Protein AF-A0A9W9PZ69-F1 (afdb_monomer_lite)

Secondary structure (DSSP, 8-state):
---TTTTTSS------------STT--SHHHHHHHHHTT-----PPPTTT--GGGT--SSTTS-----

Structure (mmCIF, N/CA/C/O backbone):
data_AF-A0A9W9PZ69-F1
#
_entry.id   AF-A0A9W9PZ69-F1
#
loop_
_atom_site.group_PDB
_atom_site.id
_atom_site.type_symbol
_atom_site.label_atom_id
_atom_site.label_alt_id
_atom_site.label_comp_id
_atom_site.label_asym_id
_atom_site.label_entity_id
_atom_site.label_seq_id
_atom_site.pdbx_PDB_ins_code
_atom_site.Cartn_x
_atom_site.Cartn_y
_atom_site.Cartn_z
_atom_site.occupancy
_atom_site.B_iso_or_equiv
_atom_site.auth_seq_id
_atom_site.auth_comp_id
_atom_site.auth_asym_id
_atom_site.auth_atom_id
_atom_site.pdbx_PDB_model_num
ATOM 1 N N . MET A 1 1 ? -6.412 -0.761 49.746 1.00 48.50 1 MET A N 1
ATOM 2 C CA . MET A 1 1 ? -6.271 -1.601 48.537 1.00 48.50 1 MET A CA 1
ATOM 3 C C . MET A 1 1 ? -7.388 -1.255 47.569 1.00 48.50 1 MET A C 1
ATOM 5 O O . MET A 1 1 ? -8.532 -1.235 47.996 1.00 48.50 1 MET A O 1
ATOM 9 N N . GLY A 1 2 ? -7.049 -0.951 46.317 1.00 53.72 2 GLY A N 1
ATOM 10 C CA . GLY A 1 2 ? -7.981 -0.543 45.261 1.00 53.72 2 GLY A CA 1
ATOM 11 C C . GLY A 1 2 ? -7.264 0.403 44.305 1.00 53.72 2 GLY A C 1
ATOM 12 O O . GLY A 1 2 ? -7.450 1.612 44.377 1.00 53.72 2 GLY A O 1
ATOM 13 N N . SER A 1 3 ? -6.335 -0.146 43.520 1.00 54.81 3 SER A N 1
ATOM 14 C CA . SER A 1 3 ? -5.530 0.608 42.561 1.00 54.81 3 SER A CA 1
ATOM 15 C C . SER A 1 3 ? -6.433 1.098 41.429 1.00 54.81 3 SER A C 1
ATOM 17 O O . SER A 1 3 ? -6.966 0.307 40.659 1.00 54.81 3 SER A O 1
ATOM 19 N N . THR A 1 4 ? -6.586 2.411 41.302 1.00 60.97 4 THR A N 1
ATOM 20 C CA . THR A 1 4 ? -7.305 3.119 40.227 1.00 60.97 4 THR A CA 1
ATOM 21 C C . THR A 1 4 ? -6.760 2.857 38.810 1.00 60.97 4 THR A C 1
ATOM 23 O O . THR A 1 4 ? -7.283 3.410 37.846 1.00 60.97 4 THR A O 1
ATOM 26 N N . ASN A 1 5 ? -5.743 2.001 38.661 1.00 59.22 5 ASN A N 1
ATOM 27 C CA . ASN A 1 5 ? -5.077 1.693 37.395 1.00 59.22 5 ASN A CA 1
ATOM 28 C C . ASN A 1 5 ? -5.609 0.453 36.656 1.00 59.22 5 ASN A C 1
ATOM 30 O O . ASN A 1 5 ? -5.198 0.213 35.527 1.00 59.22 5 ASN A O 1
ATOM 34 N N . GLU A 1 6 ? -6.516 -0.337 37.235 1.00 61.22 6 GLU A N 1
ATOM 35 C CA . GLU A 1 6 ? -6.942 -1.605 36.611 1.00 61.22 6 GLU A CA 1
ATOM 36 C C . GLU A 1 6 ? -7.927 -1.419 35.444 1.00 61.22 6 GLU A C 1
ATOM 38 O O . GLU A 1 6 ? -8.000 -2.260 34.551 1.00 61.22 6 GLU A O 1
ATOM 43 N N . LYS A 1 7 ? -8.667 -0.304 35.415 1.00 59.69 7 LYS A N 1
ATOM 44 C CA . LYS A 1 7 ? -9.758 -0.095 34.449 1.00 59.69 7 LYS A CA 1
ATOM 45 C C . LYS A 1 7 ? -9.287 0.362 33.062 1.00 59.69 7 LYS A C 1
ATOM 47 O O . LYS A 1 7 ? -9.962 0.089 32.081 1.00 59.69 7 LYS A O 1
ATOM 52 N N . TRP A 1 8 ? -8.131 1.023 32.980 1.00 67.12 8 TRP A N 1
ATOM 53 C CA . TRP A 1 8 ? -7.616 1.615 31.736 1.00 67.12 8 TRP A CA 1
ATOM 54 C C . TRP A 1 8 ? -6.803 0.638 30.878 1.00 67.12 8 TRP A C 1
ATOM 56 O O . TRP A 1 8 ? -6.625 0.869 29.689 1.00 67.12 8 TRP A O 1
ATOM 66 N N . ILE A 1 9 ? -6.301 -0.456 31.462 1.00 75.94 9 ILE A N 1
ATOM 67 C CA . ILE A 1 9 ? -5.424 -1.417 30.766 1.00 75.94 9 ILE A CA 1
ATOM 68 C C . ILE A 1 9 ? -6.224 -2.375 29.861 1.00 75.94 9 ILE A C 1
ATOM 70 O O . ILE A 1 9 ? -5.664 -2.941 28.926 1.00 75.94 9 ILE A O 1
ATOM 74 N N . SER A 1 10 ? -7.525 -2.557 30.111 1.00 83.69 10 SER A N 1
ATOM 75 C CA . SER A 1 10 ? -8.379 -3.524 29.402 1.00 83.69 10 SER A CA 1
ATOM 76 C C . SER A 1 10 ? -9.433 -2.899 28.489 1.00 83.69 10 SER A C 1
ATOM 78 O O . SER A 1 10 ? -10.157 -3.637 27.821 1.00 83.69 10 SER A O 1
ATOM 80 N N . GLU A 1 11 ? -9.539 -1.571 28.446 1.00 88.69 11 GLU A N 1
ATOM 81 C CA . GLU A 1 11 ? -10.514 -0.902 27.589 1.00 88.69 11 GLU A CA 1
ATOM 82 C C . GLU A 1 11 ? -10.070 -0.985 26.116 1.00 88.69 11 GLU A C 1
ATOM 84 O O . GLU A 1 11 ? -8.987 -0.499 25.773 1.00 88.69 11 GLU A O 1
ATOM 89 N N . PRO A 1 12 ? -10.860 -1.610 25.222 1.00 91.00 12 PRO A N 1
ATOM 90 C CA . PRO A 1 12 ? -10.501 -1.702 2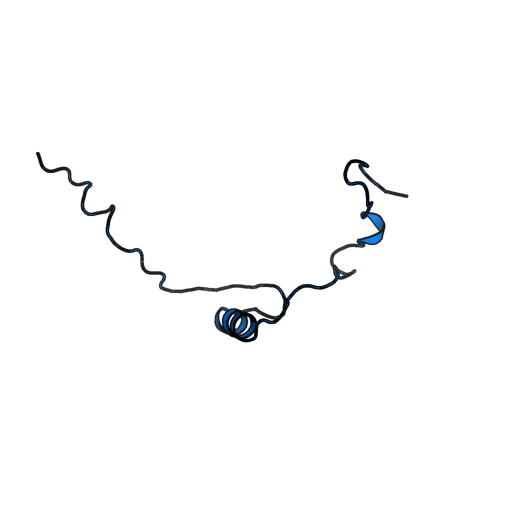3.814 1.00 91.00 12 PRO A CA 1
ATOM 91 C C . PRO A 1 12 ? -10.502 -0.323 23.155 1.00 91.00 12 PRO A C 1
ATOM 93 O O . PRO A 1 12 ? -11.470 0.429 23.256 1.00 91.00 12 PRO A O 1
ATOM 96 N N . ILE A 1 13 ? -9.441 -0.017 22.412 1.00 91.56 13 ILE A N 1
ATOM 97 C CA . ILE A 1 13 ? -9.359 1.218 21.634 1.00 91.56 13 ILE A CA 1
ATOM 98 C C . ILE A 1 13 ? -10.000 0.988 20.268 1.00 91.56 13 ILE A C 1
ATOM 100 O O . ILE A 1 13 ? -9.513 0.193 19.463 1.00 91.56 13 ILE A O 1
ATOM 104 N N . ALA A 1 14 ? -11.097 1.692 19.998 1.00 95.94 14 ALA A N 1
ATOM 105 C CA . ALA A 1 14 ? -11.767 1.627 18.708 1.00 95.94 14 ALA A CA 1
ATOM 106 C C . ALA A 1 14 ? -11.014 2.449 17.651 1.00 95.94 14 ALA A C 1
ATOM 108 O O . ALA A 1 14 ? -10.716 3.628 17.851 1.00 95.94 14 ALA A O 1
ATOM 109 N N . ILE A 1 15 ? -10.770 1.844 16.488 1.00 94.69 15 ILE A N 1
ATOM 110 C CA . ILE A 1 15 ? -10.326 2.563 15.292 1.00 94.69 15 ILE A CA 1
ATOM 111 C C . ILE A 1 15 ? -11.578 3.100 14.596 1.00 94.69 15 ILE A C 1
ATOM 113 O O . ILE A 1 15 ? -12.362 2.333 14.047 1.00 94.69 15 ILE A O 1
ATOM 117 N N . ILE A 1 16 ? -11.776 4.417 14.641 1.00 97.38 16 ILE A N 1
ATOM 118 C CA . ILE A 1 16 ? -12.986 5.074 14.113 1.00 97.38 16 ILE A CA 1
ATOM 119 C C . ILE A 1 16 ? -12.836 5.593 12.676 1.00 97.38 16 ILE A C 1
ATOM 121 O O . ILE A 1 16 ? -13.803 6.071 12.090 1.00 97.38 16 ILE A O 1
ATOM 125 N N . GLY A 1 17 ? -11.634 5.522 12.101 1.00 96.38 17 GLY A N 1
ATOM 126 C CA . GLY A 1 17 ? 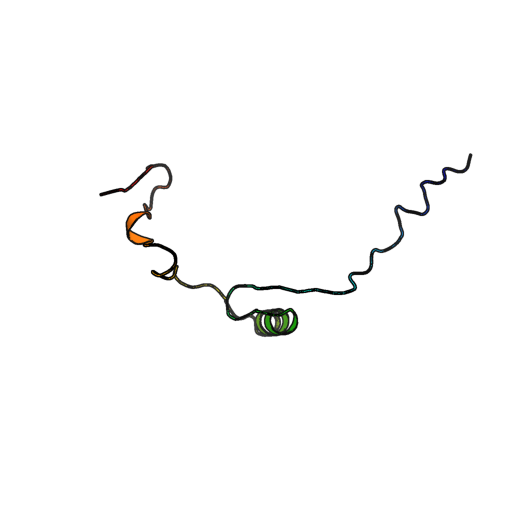-11.369 5.966 10.736 1.00 96.38 17 GLY A CA 1
ATOM 127 C C . GLY A 1 17 ? -9.950 5.645 10.276 1.00 96.38 17 GLY A C 1
ATOM 128 O O . GLY A 1 17 ? -9.050 5.447 11.092 1.00 96.38 17 GLY A O 1
ATOM 129 N N . LEU A 1 18 ? -9.764 5.598 8.956 1.00 96.50 18 LEU A N 1
ATOM 130 C CA . LEU A 1 18 ? -8.496 5.321 8.284 1.00 96.50 18 LEU A CA 1
ATOM 131 C C . LEU A 1 18 ? -8.411 6.152 6.997 1.00 96.50 18 LEU A C 1
ATOM 133 O O . LEU A 1 18 ? -9.410 6.361 6.316 1.00 96.50 18 LEU A O 1
ATOM 137 N N . SER A 1 19 ? -7.207 6.589 6.642 1.00 96.94 19 SER A N 1
ATOM 138 C CA . SER A 1 19 ? -6.875 7.105 5.313 1.00 96.94 19 SER A CA 1
ATOM 139 C C . SER A 1 19 ? -5.471 6.638 4.954 1.00 96.94 19 SER A C 1
ATOM 141 O O . SER A 1 19 ? -4.620 6.510 5.839 1.00 96.94 19 SER A O 1
ATOM 143 N N . CYS A 1 20 ? -5.224 6.341 3.680 1.00 96.12 20 CYS A N 1
ATOM 144 C CA . CYS A 1 20 ? -3.943 5.804 3.249 1.00 96.12 20 CYS A CA 1
ATOM 145 C C . CYS A 1 20 ? -3.627 6.079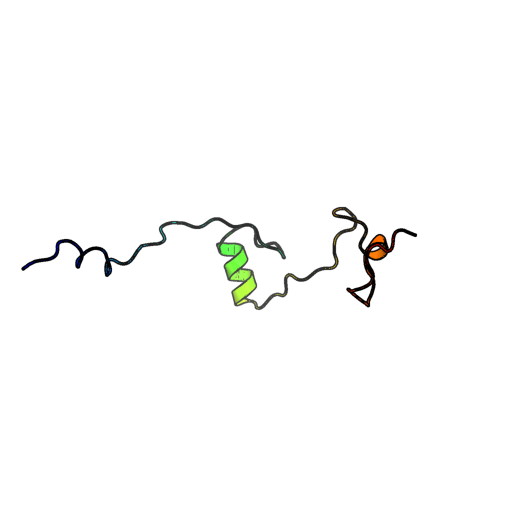 1.780 1.00 96.12 20 CYS A C 1
ATOM 147 O O . CYS A 1 20 ? -4.517 6.281 0.956 1.00 96.12 20 CYS A O 1
ATOM 149 N N . GLN A 1 21 ? -2.336 6.014 1.454 1.00 96.94 21 GLN A N 1
ATOM 150 C CA . GLN A 1 21 ? -1.840 6.028 0.086 1.00 96.94 21 GLN A CA 1
ATOM 151 C C . GLN A 1 21 ? -0.689 5.031 -0.041 1.00 96.94 21 GLN A C 1
ATOM 153 O O . GLN A 1 21 ? 0.403 5.252 0.479 1.00 96.94 21 GLN A O 1
ATOM 158 N N . PHE A 1 22 ? -0.964 3.922 -0.716 1.00 96.12 22 PHE A N 1
ATOM 159 C CA . PHE A 1 22 ? -0.031 2.830 -0.951 1.00 96.12 22 PHE A CA 1
ATOM 160 C C . PHE A 1 22 ? 0.326 2.716 -2.440 1.00 96.12 22 PHE A C 1
ATOM 162 O O . PHE A 1 22 ? -0.238 3.397 -3.301 1.00 96.12 22 PHE A O 1
ATOM 169 N N . ALA A 1 23 ? 1.316 1.870 -2.732 1.00 94.88 23 ALA A N 1
ATOM 170 C CA . ALA A 1 23 ? 1.683 1.515 -4.099 1.00 94.88 23 ALA A CA 1
ATOM 171 C C . ALA A 1 23 ? 0.542 0.766 -4.809 1.00 94.88 23 ALA A C 1
ATOM 173 O O . ALA A 1 23 ? -0.385 0.283 -4.166 1.00 94.88 23 ALA A O 1
ATOM 174 N N . GLY A 1 24 ? 0.634 0.658 -6.137 1.00 93.19 24 GLY A N 1
ATOM 175 C CA . GLY A 1 24 ? -0.324 -0.121 -6.922 1.00 93.19 24 GLY A CA 1
ATOM 176 C C . GLY A 1 24 ? -1.751 0.415 -6.833 1.00 93.19 24 GLY A C 1
ATOM 177 O O . GLY A 1 24 ? -2.644 -0.357 -6.551 1.00 93.19 24 GLY A O 1
ATOM 178 N N . ASP A 1 25 ? -1.944 1.726 -7.036 1.00 91.75 25 ASP A N 1
ATOM 179 C CA . ASP A 1 25 ? -3.246 2.426 -7.089 1.00 91.75 25 ASP A CA 1
ATOM 180 C C . ASP A 1 25 ? -4.092 2.494 -5.799 1.00 91.75 25 ASP A C 1
ATOM 182 O O . ASP A 1 25 ? -5.108 3.200 -5.781 1.00 91.75 25 ASP A O 1
ATOM 186 N N . ALA A 1 26 ? -3.624 1.892 -4.701 1.00 97.06 26 ALA A N 1
ATOM 187 C CA . ALA A 1 26 ? -4.273 1.861 -3.389 1.00 97.06 26 ALA A CA 1
ATOM 188 C C . ALA A 1 26 ? -4.262 3.225 -2.657 1.00 97.06 26 ALA A C 1
ATOM 190 O O . ALA A 1 26 ? -3.619 3.429 -1.626 1.00 97.06 26 ALA A O 1
ATOM 191 N N . SER A 1 27 ? -4.996 4.192 -3.210 1.00 97.50 27 SER A N 1
ATOM 192 C CA . SER A 1 27 ? -5.100 5.576 -2.732 1.00 97.50 27 SER A CA 1
ATOM 193 C C . SER A 1 27 ? -6.216 5.815 -1.705 1.00 97.50 27 SER A C 1
ATOM 195 O O . SER A 1 27 ? -6.529 6.969 -1.419 1.00 97.50 27 SER A O 1
ATOM 197 N N . SER A 1 28 ? -6.883 4.759 -1.241 1.00 97.94 28 SER A N 1
ATOM 198 C CA . SER A 1 28 ? -7.901 4.793 -0.187 1.00 97.94 28 SER A CA 1
ATOM 199 C C . SER A 1 28 ? -7.975 3.427 0.511 1.00 97.94 28 SER A C 1
ATOM 201 O O . SER A 1 28 ? -7.493 2.440 -0.059 1.00 97.94 28 SER A O 1
ATOM 203 N N . PRO A 1 29 ? -8.570 3.346 1.716 1.00 97.75 29 PRO A N 1
ATOM 204 C CA . PRO A 1 29 ? -8.799 2.077 2.407 1.00 97.75 29 PRO A CA 1
ATOM 205 C C . PRO A 1 29 ? -9.523 1.029 1.556 1.00 97.75 29 PRO A C 1
ATOM 207 O O . PRO A 1 29 ? -9.143 -0.137 1.568 1.00 97.75 29 PRO A O 1
ATOM 210 N N . GLU A 1 30 ? -10.524 1.449 0.781 1.00 97.62 30 GLU A N 1
ATOM 211 C CA . GLU A 1 30 ? -11.325 0.573 -0.081 1.00 97.62 30 GLU A CA 1
ATOM 212 C C . GLU A 1 30 ? -10.462 -0.019 -1.193 1.00 97.62 30 GLU A C 1
ATOM 214 O O . GLU A 1 30 ? -10.411 -1.232 -1.359 1.00 97.62 30 GLU A O 1
ATOM 219 N N . LYS A 1 31 ? -9.686 0.821 -1.890 1.00 97.69 31 LYS A N 1
ATOM 220 C CA . LYS A 1 31 ? -8.797 0.351 -2.961 1.00 97.69 31 LYS A CA 1
ATOM 221 C C . LYS A 1 31 ? -7.688 -0.561 -2.451 1.00 97.69 31 LYS A C 1
ATOM 223 O O . LYS A 1 31 ? -7.301 -1.504 -3.137 1.00 97.69 31 LYS A O 1
ATOM 228 N N . LEU A 1 32 ? -7.161 -0.275 -1.259 1.00 97.44 32 LEU A N 1
ATOM 229 C CA . LEU A 1 32 ? -6.213 -1.168 -0.602 1.00 97.44 32 LEU A CA 1
ATOM 230 C C . LEU A 1 32 ? -6.859 -2.530 -0.339 1.00 97.44 32 LEU A C 1
ATOM 232 O O . LEU A 1 32 ? -6.242 -3.556 -0.617 1.00 97.44 32 LEU A O 1
ATOM 236 N N . TRP A 1 33 ? -8.083 -2.538 0.190 1.00 96.81 33 TRP A N 1
ATOM 237 C CA . TRP A 1 33 ? -8.801 -3.771 0.480 1.00 96.81 33 TRP A CA 1
ATOM 238 C C . TRP A 1 33 ? -9.062 -4.592 -0.784 1.00 96.81 33 TRP A C 1
ATOM 240 O O . TRP A 1 33 ? -8.750 -5.780 -0.796 1.00 96.81 33 TRP A O 1
ATOM 250 N N . ASP A 1 34 ? -9.530 -3.956 -1.858 1.00 97.50 34 ASP A N 1
ATOM 251 C CA . ASP A 1 34 ? -9.759 -4.615 -3.147 1.00 97.50 34 ASP A CA 1
ATOM 252 C C . ASP A 1 34 ? -8.465 -5.242 -3.688 1.00 97.50 34 ASP A C 1
ATOM 254 O O . ASP A 1 34 ? -8.433 -6.420 -4.040 1.00 97.50 34 ASP A O 1
ATOM 258 N N . MET A 1 35 ? -7.353 -4.494 -3.664 1.00 97.06 35 MET A N 1
ATOM 259 C CA . MET A 1 35 ? -6.040 -4.989 -4.094 1.00 97.06 35 MET A CA 1
ATOM 260 C C . MET A 1 35 ? -5.595 -6.234 -3.308 1.00 97.06 35 MET A C 1
ATOM 262 O O . MET A 1 35 ? -5.085 -7.188 -3.900 1.00 97.06 35 MET A O 1
ATOM 266 N N . LEU A 1 36 ? -5.780 -6.229 -1.983 1.00 96.56 36 LEU A N 1
ATOM 267 C CA . LEU A 1 36 ? -5.422 -7.350 -1.112 1.00 96.56 36 LEU A CA 1
ATOM 268 C C . LEU A 1 36 ? -6.333 -8.560 -1.335 1.00 96.56 36 LEU A C 1
ATOM 270 O O . LEU A 1 36 ? -5.838 -9.683 -1.413 1.00 96.56 36 LEU A O 1
ATOM 274 N N . ALA A 1 37 ? -7.642 -8.337 -1.454 1.00 98.00 37 ALA A N 1
ATOM 275 C CA . ALA A 1 37 ? -8.629 -9.388 -1.684 1.00 98.00 37 ALA A CA 1
ATOM 276 C C . ALA A 1 37 ? -8.413 -10.095 -3.032 1.00 98.00 37 ALA A C 1
ATOM 278 O O . ALA A 1 37 ? -8.579 -11.309 -3.130 1.00 98.00 37 ALA A O 1
ATOM 279 N N . GLU A 1 38 ? -7.989 -9.350 -4.052 1.00 97.75 38 GLU A N 1
ATOM 280 C CA . GLU A 1 38 ? -7.624 -9.871 -5.372 1.00 97.75 38 GLU A CA 1
ATOM 281 C C . GLU A 1 38 ? -6.213 -10.488 -5.417 1.00 97.75 38 GLU A C 1
ATOM 283 O O . GLU A 1 38 ? -5.846 -11.115 -6.411 1.00 97.75 38 GLU A O 1
ATOM 288 N N . GLY A 1 39 ? -5.398 -10.306 -4.370 1.00 96.69 39 GLY A N 1
ATOM 289 C CA . GLY A 1 39 ? -4.011 -10.774 -4.332 1.00 96.69 39 GLY A CA 1
ATOM 290 C C . GLY A 1 39 ? -3.097 -10.079 -5.349 1.00 96.69 39 GLY A C 1
ATOM 291 O O . GLY A 1 39 ? -2.122 -10.679 -5.811 1.00 96.69 39 GLY A O 1
ATOM 292 N N . ARG A 1 40 ? -3.403 -8.831 -5.735 1.00 96.69 40 ARG A N 1
ATOM 293 C CA . ARG A 1 40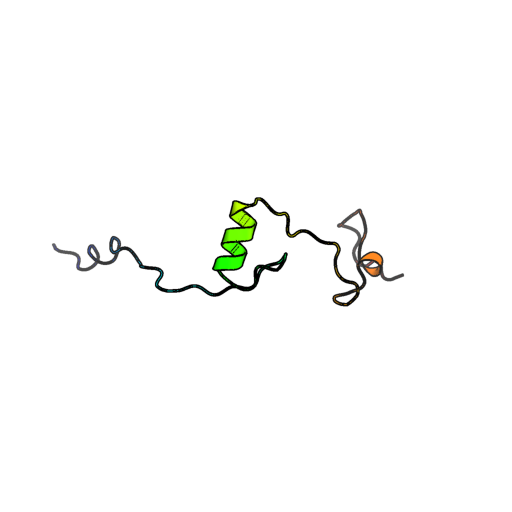 ? -2.605 -8.075 -6.713 1.00 96.69 40 ARG A CA 1
ATOM 294 C C . ARG A 1 40 ? -1.233 -7.702 -6.136 1.00 96.69 40 ARG A C 1
ATOM 296 O O . ARG A 1 40 ? -1.103 -7.321 -4.974 1.00 96.69 40 ARG A O 1
ATOM 303 N N . ASN A 1 41 ? -0.201 -7.760 -6.979 1.00 95.44 41 ASN A N 1
ATOM 304 C CA . ASN A 1 41 ? 1.146 -7.295 -6.646 1.00 95.44 41 ASN A CA 1
ATOM 305 C C . ASN A 1 41 ? 1.324 -5.823 -7.054 1.00 95.44 41 ASN A C 1
ATOM 307 O O . ASN A 1 41 ? 1.145 -5.479 -8.220 1.00 95.44 41 ASN A O 1
ATOM 311 N N . ALA A 1 42 ? 1.724 -4.979 -6.103 1.00 95.94 42 ALA A N 1
ATOM 312 C CA . ALA A 1 42 ? 1.977 -3.552 -6.311 1.00 95.94 42 ALA A CA 1
ATOM 313 C C . ALA A 1 42 ? 3.443 -3.210 -6.648 1.00 95.94 42 ALA A C 1
ATOM 315 O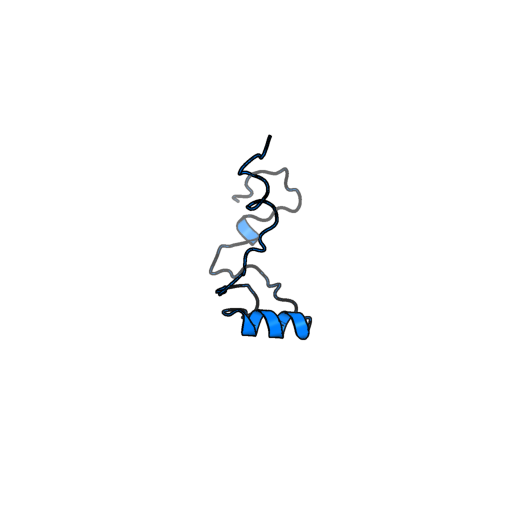 O . ALA A 1 42 ? 3.787 -2.032 -6.763 1.00 95.94 42 ALA A O 1
ATOM 316 N N . TRP A 1 43 ? 4.323 -4.209 -6.757 1.00 95.94 43 TRP A N 1
ATOM 317 C CA . TRP A 1 43 ? 5.731 -3.998 -7.080 1.00 95.94 43 TRP A CA 1
ATOM 318 C C . TRP A 1 43 ? 5.907 -3.438 -8.496 1.00 95.94 43 TRP A C 1
ATOM 320 O O . TRP A 1 43 ? 5.300 -3.921 -9.453 1.00 95.94 43 TRP A O 1
ATOM 330 N N . SER A 1 44 ? 6.787 -2.448 -8.633 1.00 93.44 44 SER A N 1
ATOM 331 C CA . SER A 1 44 ? 7.201 -1.892 -9.918 1.00 93.44 44 SER A CA 1
ATOM 332 C C . SER A 1 44 ? 8.693 -1.586 -9.917 1.00 93.44 44 SER A C 1
ATOM 334 O O . SER A 1 44 ? 9.313 -1.429 -8.861 1.00 93.44 44 SER A O 1
ATOM 336 N N . GLU A 1 45 ? 9.259 -1.399 -11.109 1.00 92.31 45 GLU A N 1
ATOM 337 C CA . GLU A 1 45 ? 10.546 -0.721 -11.232 1.00 92.31 45 GLU A CA 1
ATOM 338 C C . GLU A 1 45 ? 10.465 0.694 -10.643 1.00 92.31 45 GLU A C 1
ATOM 340 O O . GLU A 1 45 ? 9.400 1.325 -10.612 1.00 92.31 45 GLU A O 1
ATOM 345 N N . ILE A 1 46 ? 11.607 1.200 -10.175 1.00 91.94 46 ILE A N 1
ATOM 346 C CA . ILE A 1 46 ? 11.716 2.575 -9.691 1.00 91.94 46 ILE A CA 1
ATOM 347 C C . ILE A 1 46 ? 11.503 3.514 -10.886 1.00 91.94 46 ILE A C 1
ATOM 349 O O . ILE A 1 46 ? 12.280 3.456 -11.843 1.00 91.94 46 ILE A O 1
ATOM 353 N N . PRO A 1 47 ? 10.501 4.411 -10.847 1.00 91.44 47 PRO A N 1
ATOM 354 C CA . PRO A 1 47 ? 10.294 5.363 -11.927 1.00 91.44 47 PRO A CA 1
ATOM 355 C C . PRO A 1 47 ? 11.517 6.270 -12.092 1.00 91.44 47 PRO A C 1
ATOM 357 O O . PRO A 1 47 ? 12.000 6.838 -11.112 1.00 91.44 47 PRO A O 1
ATOM 360 N N . SER A 1 48 ? 11.965 6.492 -13.330 1.00 90.38 48 SER A N 1
ATOM 361 C CA . SER A 1 48 ? 13.082 7.406 -13.635 1.00 90.38 48 SER A CA 1
ATOM 362 C C . SER A 1 48 ? 12.827 8.848 -13.182 1.00 90.38 48 SER A C 1
ATOM 364 O O . SER A 1 48 ? 13.769 9.601 -12.951 1.00 90.38 48 SER A O 1
ATOM 366 N N . SER A 1 49 ? 11.555 9.220 -13.003 1.00 94.12 49 SER A N 1
ATOM 367 C CA . SER A 1 49 ? 11.130 10.500 -12.430 1.00 94.12 49 SER A CA 1
ATOM 368 C C . SER A 1 49 ? 11.401 10.634 -10.928 1.00 94.12 49 SER A C 1
ATOM 370 O O . SER A 1 49 ? 11.366 11.747 -10.413 1.00 94.12 49 SER A O 1
ATOM 372 N N . ARG A 1 50 ? 11.648 9.530 -10.208 1.00 92.81 50 ARG A N 1
ATOM 373 C CA . ARG A 1 50 ? 12.061 9.553 -8.796 1.00 92.81 50 ARG A CA 1
ATOM 374 C C . ARG A 1 50 ? 13.568 9.768 -8.689 1.00 92.81 50 ARG A C 1
ATOM 376 O O . ARG A 1 50 ? 13.997 10.697 -8.016 1.00 92.81 50 ARG A O 1
ATOM 383 N N . PHE A 1 51 ? 14.343 8.904 -9.342 1.00 91.50 51 PHE A N 1
ATOM 384 C CA . PHE A 1 51 ? 15.798 8.993 -9.495 1.00 91.50 51 PHE A CA 1
ATOM 385 C C . PHE A 1 51 ? 16.273 7.989 -10.556 1.00 91.50 51 PHE A C 1
ATOM 387 O O . PHE A 1 51 ? 15.501 7.140 -10.996 1.00 91.50 51 PHE A O 1
ATOM 394 N N . ASN A 1 52 ? 17.546 8.066 -10.963 1.00 89.44 52 ASN A N 1
ATOM 395 C CA . ASN A 1 52 ? 18.155 7.089 -11.870 1.00 89.44 52 ASN A CA 1
ATOM 396 C C . ASN A 1 52 ? 18.735 5.894 -11.080 1.00 89.44 52 ASN A C 1
ATOM 398 O O . ASN A 1 52 ? 19.840 6.017 -10.549 1.00 89.44 52 ASN A O 1
ATOM 402 N N . PRO A 1 53 ? 18.059 4.729 -11.017 1.00 85.62 53 PRO A N 1
ATOM 403 C CA . PRO A 1 53 ? 18.545 3.582 -10.251 1.00 85.62 53 PRO A CA 1
ATOM 404 C C . PRO A 1 53 ? 19.842 2.992 -10.818 1.00 85.62 53 PRO A C 1
ATOM 406 O O . PRO A 1 53 ? 20.667 2.490 -10.061 1.00 85.62 53 PRO A O 1
ATOM 409 N N . LYS A 1 54 ? 20.078 3.093 -12.134 1.00 84.50 54 LYS A N 1
ATOM 410 C CA . LYS A 1 54 ? 21.295 2.558 -12.771 1.00 84.50 54 LYS A CA 1
ATOM 411 C C . LYS A 1 54 ? 22.557 3.322 -12.377 1.00 84.50 54 LYS A C 1
ATOM 413 O O . LYS A 1 54 ? 23.638 2.757 -12.436 1.00 84.50 54 LYS A O 1
ATOM 418 N N . ALA A 1 55 ? 22.413 4.586 -11.983 1.00 85.50 55 ALA A N 1
ATOM 419 C CA . ALA A 1 55 ? 23.524 5.403 -11.509 1.00 85.50 55 ALA A CA 1
ATOM 420 C C . ALA A 1 55 ? 23.885 5.135 -10.041 1.00 85.50 55 ALA A C 1
ATOM 422 O O . ALA A 1 55 ? 24.842 5.715 -9.556 1.00 85.50 55 ALA A O 1
ATOM 423 N N . VAL A 1 56 ? 23.111 4.323 -9.310 1.00 84.31 56 VAL A N 1
ATOM 424 C CA . VAL A 1 56 ? 23.337 4.092 -7.870 1.00 84.31 56 VAL A CA 1
ATOM 425 C C . VAL A 1 56 ? 23.380 2.615 -7.487 1.00 84.31 56 VAL A C 1
ATOM 427 O O . VAL A 1 56 ? 23.873 2.277 -6.416 1.00 84.31 56 VAL A O 1
ATOM 430 N N . TYR A 1 57 ? 22.868 1.726 -8.337 1.00 83.88 57 TYR A N 1
ATOM 431 C CA . TYR A 1 57 ? 22.826 0.298 -8.057 1.00 83.88 57 TYR A CA 1
ATOM 432 C C . TYR A 1 57 ? 24.192 -0.361 -8.279 1.00 83.88 57 TYR A C 1
ATOM 434 O O . TYR A 1 57 ? 24.748 -0.310 -9.375 1.00 83.88 57 TYR A O 1
ATOM 442 N N . HIS A 1 58 ? 24.681 -1.055 -7.252 1.00 83.62 58 HIS A N 1
ATOM 443 C CA . HIS A 1 58 ? 25.802 -1.983 -7.338 1.00 83.62 58 HIS A CA 1
ATOM 444 C C . HIS A 1 58 ? 25.374 -3.317 -6.690 1.00 83.62 58 HIS A C 1
ATOM 446 O O . HIS A 1 58 ? 24.740 -3.290 -5.634 1.00 83.62 58 HIS A O 1
ATOM 452 N N . PRO A 1 59 ? 25.664 -4.487 -7.297 1.00 84.69 59 PRO A N 1
ATOM 453 C CA . PRO A 1 59 ? 25.228 -5.787 -6.767 1.00 84.69 59 PRO A CA 1
ATOM 454 C C . PRO A 1 59 ? 25.877 -6.150 -5.421 1.00 84.69 59 PRO A C 1
ATOM 456 O O . PRO A 1 59 ? 25.314 -6.928 -4.659 1.00 84.69 59 PRO A O 1
ATOM 459 N N . ASP A 1 60 ? 27.050 -5.584 -5.133 1.00 85.06 60 ASP A N 1
ATOM 460 C CA . ASP A 1 60 ? 27.702 -5.625 -3.820 1.00 85.06 60 ASP A CA 1
ATOM 461 C C . ASP A 1 60 ? 27.384 -4.331 -3.057 1.00 85.06 60 ASP A C 1
ATOM 463 O O . ASP A 1 60 ? 27.793 -3.251 -3.494 1.00 85.06 60 ASP A O 1
ATOM 467 N N . SER A 1 61 ? 26.646 -4.453 -1.950 1.00 79.69 61 SER A N 1
ATOM 468 C CA . SER A 1 61 ? 26.183 -3.336 -1.119 1.00 79.69 61 SER A CA 1
ATOM 469 C C . SER A 1 61 ? 27.289 -2.672 -0.298 1.00 79.69 61 SER A C 1
ATOM 471 O O . SER A 1 61 ? 27.095 -1.550 0.161 1.00 79.69 61 SER A O 1
ATOM 473 N N . GLU A 1 62 ? 28.434 -3.338 -0.116 1.00 80.19 62 GLU A N 1
ATOM 474 C CA . GLU A 1 62 ? 29.580 -2.803 0.635 1.00 80.19 62 GLU A CA 1
ATOM 475 C C . GLU A 1 62 ? 30.405 -1.812 -0.201 1.00 80.19 62 GLU A C 1
ATOM 477 O O . GLU A 1 62 ? 31.200 -1.033 0.333 1.00 80.19 62 GLU A O 1
ATOM 482 N N . LYS A 1 63 ? 30.201 -1.773 -1.526 1.00 73.75 63 LYS A N 1
ATOM 483 C CA . LYS A 1 63 ? 30.805 -0.742 -2.373 1.00 73.75 63 LYS A CA 1
ATOM 484 C C . LYS A 1 63 ? 30.006 0.553 -2.296 1.00 73.75 63 LYS A C 1
ATOM 486 O O . LYS A 1 63 ? 29.048 0.761 -3.038 1.00 73.75 63 LYS A O 1
ATOM 491 N N . LEU A 1 64 ? 30.447 1.456 -1.423 1.00 61.28 64 LEU A N 1
ATOM 492 C CA . LEU A 1 64 ? 29.944 2.826 -1.396 1.00 61.28 64 LEU A CA 1
ATOM 493 C C . LEU A 1 64 ? 30.235 3.561 -2.714 1.00 61.28 64 LEU A C 1
ATOM 495 O O . LEU A 1 64 ? 31.366 3.593 -3.193 1.00 61.28 64 LEU A O 1
ATOM 499 N N . SER A 1 65 ? 29.192 4.223 -3.221 1.00 52.25 65 SER A N 1
ATOM 500 C CA . SER A 1 65 ? 29.221 5.257 -4.261 1.00 52.25 65 SER A CA 1
ATOM 501 C C . SER A 1 65 ? 29.755 4.808 -5.624 1.00 52.25 65 SER A C 1
ATOM 503 O O . SER A 1 65 ? 30.867 5.159 -6.006 1.00 52.25 65 SER A O 1
ATOM 505 N N . THR A 1 66 ? 28.926 4.146 -6.441 1.00 53.72 66 THR A N 1
ATOM 506 C CA . THR A 1 66 ? 29.170 4.168 -7.897 1.00 53.72 66 THR A CA 1
ATOM 507 C C . THR A 1 66 ? 28.628 5.477 -8.471 1.00 53.72 66 THR A C 1
ATOM 509 O O . THR A 1 66 ? 27.605 5.500 -9.134 1.00 53.72 66 THR A O 1
ATOM 512 N N . VAL A 1 67 ? 29.309 6.589 -8.190 1.00 56.47 67 VAL A N 1
ATOM 513 C CA . VAL A 1 67 ? 29.367 7.696 -9.152 1.00 56.47 67 VAL A CA 1
ATOM 514 C C . VAL A 1 67 ? 30.451 7.310 -10.146 1.00 56.47 67 VAL A C 1
ATOM 516 O O . VAL A 1 67 ? 31.619 7.219 -9.774 1.0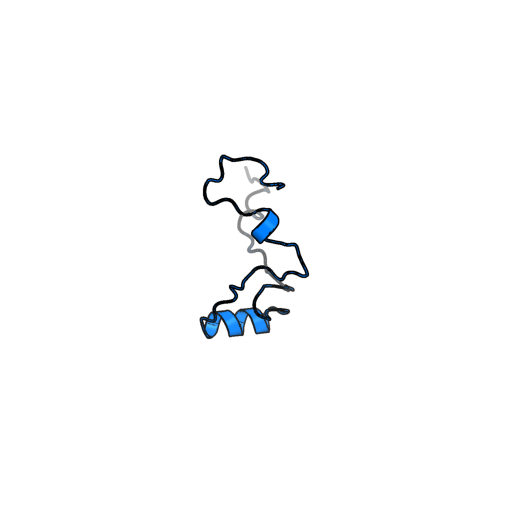0 56.47 67 VAL A O 1
ATOM 519 N N . SER A 1 68 ? 30.053 7.021 -11.381 1.00 43.91 68 SER A N 1
ATOM 520 C CA . SER A 1 68 ? 30.985 7.035 -12.506 1.00 43.91 68 SER A CA 1
ATOM 521 C C . SER A 1 68 ? 30.808 8.310 -13.305 1.00 43.91 68 SER A C 1
ATOM 523 O O . SER A 1 68 ? 29.680 8.855 -13.306 1.00 43.91 68 SER A O 1
#

pLDDT: mean 85.24, std 15.3, range [43.91, 98.0]

Organism: NCBI:txid1132637

InterPro domains:
  IPR014030 Beta-ketoacyl synthase-like, N-terminal domain [PF00109] (11-64)
  IPR016039 Thiolase-like [G3DSA:3.40.47.10] (9-67)
  IPR016039 Thiolase-like [SSF53901] (11-63)
  IPR050091 Polyketide and Nonribosomal Peptide Biosynthesis Enzymes [PTHR43775] (12-64)

Sequence (68 aa):
MGSTNEKWISEPIAIIGLSCQFAGDASSPEKLWDMLAEGRNAWSEIPSSRFNPKAVYHPDSEKLSTVS

Radius of gyration: 22.6 Å; chains: 1; bounding box: 44×21×62 Å

Foldseek 3Di:
DDDPPPPPVPDDDDDPDDADDDADPCRGPVSVVVCVVVVHDRDDPDDVVVPDCVQADDPDPPDPGSPD